Protein AF-A0A378AU36-F1 (afdb_monomer_lite)

Secondary structure (DSSP, 8-state):
-PPPS--EE-TT--HHHHHHHHHHHHHTT---EE--

Organism: Klebsiella pneumoniae (NCBI:txid573)

Foldseek 3Di:
DDDDPDAAECPPPDDVRSVVVVVVCVVVPGDDYHYD

InterPro domains:
  IPR036812 NAD(P)-dependent oxidoreductase domain superfamily [G3DSA:3.20.20.100] (1-36)
  IPR036812 NAD(P)-dependent oxidoreductase domain superfamily [SSF51430] (2-36)

Radius of gyration: 10.09 Å; chains: 1; bounding box: 26×19×20 Å

pLDDT: mean 96.62, std 4.46, range [72.62, 98.75]

Structure (mmCIF, N/CA/C/O backbone):
data_AF-A0A378AU36-F1
#
_entry.id   AF-A0A378AU36-F1
#
loop_
_atom_site.group_PDB
_atom_site.id
_atom_site.type_symbol
_atom_site.label_atom_id
_atom_site.label_alt_id
_atom_site.label_comp_id
_atom_site.label_asym_id
_atom_site.label_entity_id
_atom_site.label_seq_id
_atom_site.pdbx_PDB_ins_code
_atom_site.Cartn_x
_atom_site.Cartn_y
_atom_site.Cartn_z
_atom_site.occupancy
_atom_site.B_iso_or_equiv
_atom_site.auth_seq_id
_atom_site.auth_comp_id
_atom_site.auth_asym_id
_atom_site.auth_atom_id
_atom_site.pdbx_PDB_model_num
ATOM 1 N N . MET A 1 1 ? 16.013 -12.686 -6.633 1.00 72.62 1 MET A N 1
ATOM 2 C CA . MET A 1 1 ? 14.677 -12.186 -6.244 1.00 72.62 1 MET A CA 1
ATOM 3 C C . MET A 1 1 ? 14.733 -10.668 -6.309 1.00 72.62 1 MET A C 1
ATOM 5 O O . MET A 1 1 ? 15.601 -10.107 -5.655 1.00 72.62 1 MET A O 1
ATOM 9 N N . ALA A 1 2 ? 13.939 -10.028 -7.170 1.00 90.44 2 ALA A N 1
ATOM 10 C CA . ALA A 1 2 ? 13.967 -8.576 -7.368 1.00 90.44 2 ALA A CA 1
ATOM 11 C C . ALA A 1 2 ? 12.786 -7.924 -6.638 1.00 90.44 2 ALA A C 1
ATOM 13 O O . ALA A 1 2 ? 11.673 -8.444 -6.692 1.00 90.44 2 A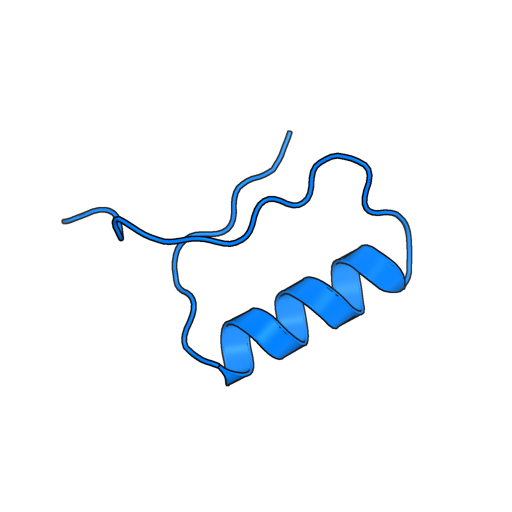LA A O 1
ATOM 14 N N . ILE A 1 3 ? 13.038 -6.807 -5.956 1.00 92.69 3 ILE A N 1
ATOM 15 C CA . ILE A 1 3 ? 11.992 -6.008 -5.311 1.00 92.69 3 ILE A CA 1
ATOM 16 C C . ILE A 1 3 ? 11.363 -5.097 -6.378 1.00 92.69 3 ILE A C 1
ATOM 18 O O . ILE A 1 3 ? 12.112 -4.464 -7.129 1.00 92.69 3 ILE A O 1
ATOM 22 N N . PRO A 1 4 ? 10.022 -5.013 -6.477 1.00 96.88 4 PRO A N 1
ATOM 23 C CA . PRO A 1 4 ? 9.368 -4.070 -7.377 1.00 96.88 4 PRO A CA 1
ATOM 24 C C . PRO A 1 4 ? 9.777 -2.623 -7.079 1.00 96.88 4 PRO A C 1
ATOM 26 O O . PRO A 1 4 ? 9.760 -2.195 -5.929 1.00 96.88 4 PRO A O 1
ATOM 29 N N . ALA A 1 5 ? 10.092 -1.851 -8.121 1.00 96.00 5 ALA A N 1
ATOM 30 C CA . ALA A 1 5 ?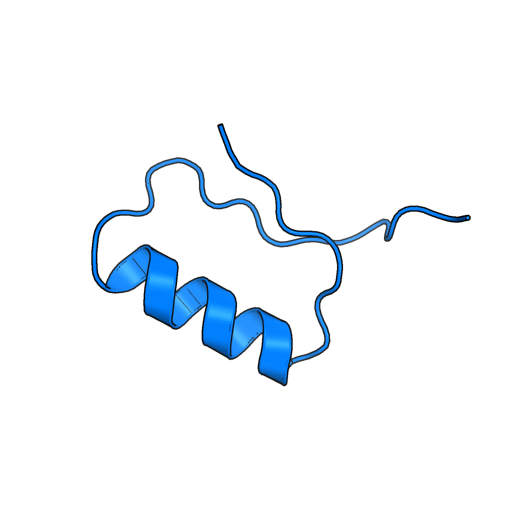 10.442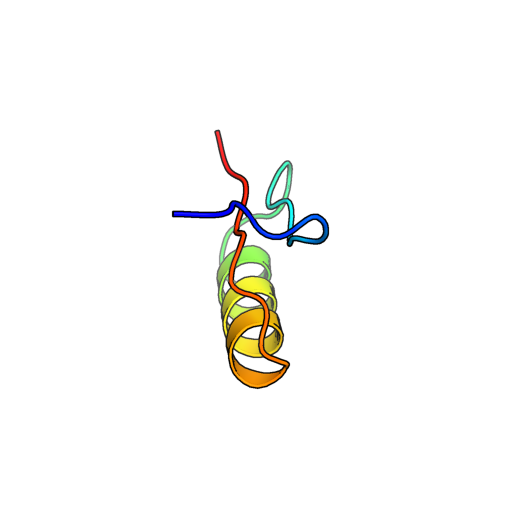 -0.433 -7.986 1.00 96.00 5 ALA A CA 1
ATOM 31 C C . ALA A 1 5 ? 9.247 0.456 -7.586 1.00 96.00 5 ALA A C 1
ATOM 33 O O . ALA A 1 5 ? 9.434 1.608 -7.205 1.00 96.00 5 ALA A O 1
ATOM 34 N N . PHE A 1 6 ? 8.023 -0.071 -7.690 1.00 96.00 6 PHE A N 1
ATOM 35 C CA . PHE A 1 6 ? 6.786 0.625 -7.364 1.00 96.00 6 PHE A CA 1
ATOM 36 C C . PHE A 1 6 ? 5.932 -0.212 -6.408 1.00 96.00 6 PHE A C 1
ATOM 38 O O . PHE A 1 6 ? 5.825 -1.432 -6.571 1.00 96.00 6 PHE A O 1
ATOM 45 N N . GLY A 1 7 ? 5.329 0.443 -5.414 1.00 97.12 7 GLY A N 1
ATOM 46 C CA . GLY A 1 7 ? 4.604 -0.207 -4.326 1.00 97.12 7 GLY A CA 1
ATOM 47 C C . GLY A 1 7 ? 3.591 0.711 -3.646 1.00 97.12 7 GLY A C 1
ATOM 48 O O . GLY A 1 7 ? 3.548 1.912 -3.912 1.00 97.12 7 GLY A O 1
ATOM 49 N N . LEU A 1 8 ? 2.767 0.129 -2.776 1.00 98.38 8 LEU A N 1
ATOM 50 C CA . LEU A 1 8 ? 1.774 0.846 -1.975 1.00 98.38 8 LEU A CA 1
ATOM 51 C C . LEU A 1 8 ? 2.299 1.053 -0.551 1.00 98.38 8 LEU A C 1
ATOM 53 O O . LEU A 1 8 ? 2.521 0.075 0.155 1.00 98.38 8 LEU A O 1
ATOM 57 N N . GLY A 1 9 ? 2.420 2.306 -0.111 1.00 98.25 9 GLY A N 1
ATOM 58 C CA . GLY A 1 9 ? 2.687 2.640 1.291 1.00 98.25 9 GLY A CA 1
ATOM 59 C C . GLY A 1 9 ? 1.399 2.782 2.100 1.00 98.25 9 GLY A C 1
ATOM 60 O O . GLY A 1 9 ? 0.465 3.455 1.661 1.00 98.25 9 GLY A O 1
ATOM 61 N N . THR A 1 10 ? 1.347 2.181 3.291 1.00 98.31 10 THR A N 1
ATOM 62 C CA . THR A 1 10 ? 0.153 2.213 4.158 1.00 98.31 10 THR A CA 1
ATOM 63 C C . THR A 1 10 ? 0.258 3.192 5.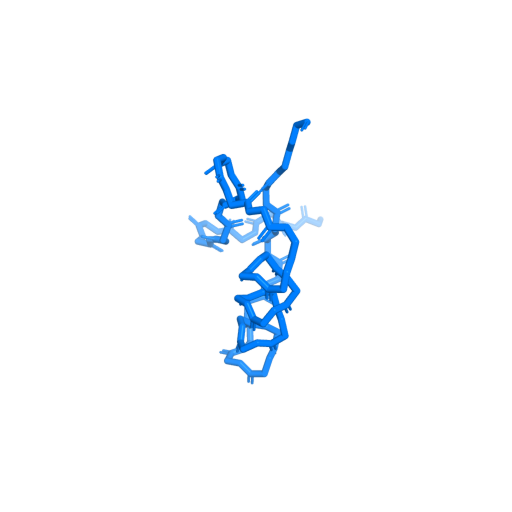328 1.00 98.31 10 THR A C 1
ATOM 65 O O . THR A 1 10 ? -0.625 3.222 6.186 1.00 98.31 10 THR A O 1
ATOM 68 N N . PHE A 1 11 ? 1.327 3.989 5.408 1.00 97.81 11 PHE A N 1
ATOM 69 C CA . PHE A 1 11 ? 1.519 4.931 6.510 1.00 97.81 11 PHE A CA 1
ATOM 70 C C . PHE A 1 11 ? 0.325 5.892 6.640 1.00 97.81 11 PHE A C 1
ATOM 72 O O . PHE A 1 11 ? -0.120 6.490 5.664 1.00 97.81 11 PHE A O 1
ATOM 79 N N . ARG A 1 12 ? -0.178 6.048 7.874 1.00 96.69 12 ARG A N 1
ATOM 80 C CA . ARG A 1 12 ? -1.369 6.838 8.263 1.00 96.69 12 ARG A CA 1
ATOM 81 C C . ARG A 1 12 ? -2.727 6.295 7.813 1.00 96.69 12 ARG A C 1
ATOM 83 O O . ARG A 1 12 ? -3.726 6.803 8.316 1.00 96.69 12 ARG A O 1
ATOM 90 N N . LEU A 1 13 ? -2.798 5.278 6.953 1.00 98.06 13 LEU A N 1
ATOM 91 C CA . LEU A 1 13 ? -4.072 4.618 6.660 1.00 98.06 13 LEU A CA 1
ATOM 92 C C . LEU A 1 13 ? -4.544 3.839 7.895 1.00 98.06 13 LEU A C 1
ATOM 94 O O . LEU A 1 13 ? -3.728 3.284 8.636 1.00 98.06 13 LEU A O 1
ATOM 98 N N . LYS A 1 14 ? -5.855 3.830 8.137 1.00 97.38 14 LYS A N 1
ATOM 99 C CA . LYS A 1 14 ? -6.474 3.211 9.317 1.00 97.38 14 LYS A CA 1
ATOM 100 C C . LYS A 1 14 ? -7.718 2.427 8.930 1.00 97.38 14 LYS A C 1
ATOM 102 O O . LYS A 1 14 ? -8.349 2.740 7.921 1.00 97.38 14 LYS A O 1
ATOM 107 N N . ASP A 1 15 ? -8.024 1.424 9.746 1.00 97.12 15 ASP A N 1
ATOM 108 C CA . ASP A 1 15 ? -9.263 0.645 9.709 1.00 97.12 15 ASP A CA 1
ATOM 109 C C . ASP A 1 15 ? -9.640 0.205 8.280 1.00 97.12 15 ASP A C 1
ATOM 111 O O . ASP A 1 15 ? -8.801 -0.307 7.533 1.00 97.12 15 ASP A O 1
ATOM 115 N N . ASP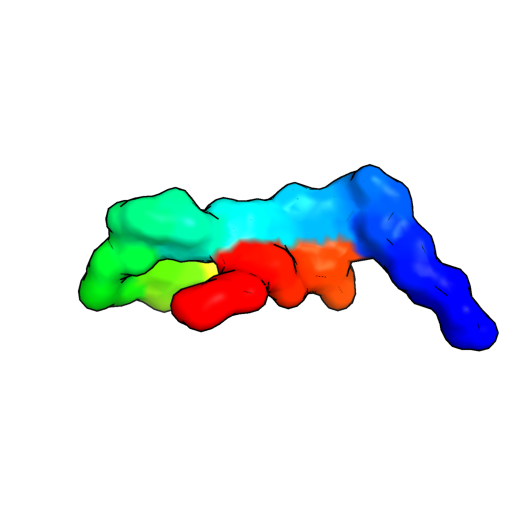 A 1 16 ? -10.880 0.429 7.855 1.00 98.25 16 ASP A N 1
ATOM 116 C CA . ASP A 1 16 ? -11.365 -0.006 6.542 1.00 98.25 16 ASP A CA 1
ATOM 117 C C . ASP A 1 16 ? -10.602 0.617 5.365 1.00 98.25 16 ASP A C 1
ATOM 119 O O . ASP A 1 16 ? -10.501 0.009 4.295 1.00 98.25 16 ASP A O 1
ATOM 123 N N . VAL A 1 17 ? -10.002 1.798 5.556 1.00 98.25 17 VAL A N 1
ATOM 124 C CA . VAL A 1 17 ? -9.268 2.495 4.493 1.00 98.25 17 VAL A CA 1
ATOM 125 C C . VAL A 1 17 ? -8.009 1.725 4.105 1.00 98.25 17 VAL A C 1
ATOM 127 O O . VAL A 1 17 ? -7.729 1.587 2.910 1.00 98.25 17 VAL A O 1
ATOM 130 N N . VAL A 1 18 ? -7.254 1.185 5.074 1.00 98.00 18 VAL A N 1
ATOM 131 C CA . VAL A 1 18 ? -6.052 0.397 4.744 1.00 98.00 18 VAL A CA 1
ATOM 132 C C . VAL A 1 18 ? -6.433 -0.926 4.082 1.00 98.00 18 VAL A C 1
ATOM 134 O O . VAL A 1 18 ? -5.801 -1.329 3.106 1.00 98.00 18 VAL A O 1
ATOM 137 N N . ILE A 1 19 ? -7.519 -1.555 4.537 1.00 98.38 19 ILE A N 1
ATOM 138 C CA . ILE A 1 19 ? -7.999 -2.827 3.990 1.00 98.38 19 ILE A CA 1
ATOM 139 C C . ILE A 1 19 ? -8.430 -2.654 2.531 1.00 98.38 19 ILE A C 1
ATOM 141 O O . ILE A 1 19 ? -7.988 -3.413 1.664 1.00 98.38 19 ILE A O 1
ATOM 145 N N . ALA A 1 20 ? -9.271 -1.657 2.247 1.00 98.62 20 ALA A N 1
ATOM 146 C CA . ALA A 1 20 ? -9.744 -1.388 0.894 1.00 98.62 20 ALA A CA 1
ATOM 147 C C . ALA A 1 20 ? -8.584 -1.015 -0.041 1.00 98.62 20 ALA A C 1
ATOM 149 O O . ALA A 1 20 ? -8.486 -1.554 -1.141 1.00 98.62 20 ALA A O 1
ATOM 150 N N . SER A 1 21 ? -7.658 -0.167 0.421 1.00 98.38 21 SER A N 1
ATOM 151 C CA . SER A 1 21 ? -6.505 0.263 -0.382 1.00 98.38 21 SER A CA 1
ATOM 152 C C . SER A 1 21 ? -5.597 -0.907 -0.773 1.00 98.38 21 SER A C 1
ATOM 154 O O . SER A 1 21 ? -5.203 -1.014 -1.935 1.00 98.38 21 SER A O 1
ATOM 156 N N . VAL A 1 22 ? -5.297 -1.817 0.164 1.00 98.38 22 VAL A N 1
ATOM 157 C CA . VAL A 1 22 ? -4.465 -2.998 -0.123 1.00 98.38 22 VAL A CA 1
ATOM 158 C C . VAL A 1 22 ? -5.175 -3.955 -1.082 1.00 98.38 22 VAL A C 1
ATOM 160 O O . VAL A 1 22 ? -4.543 -4.428 -2.024 1.00 98.38 22 VAL A O 1
ATOM 163 N N . LYS A 1 23 ? -6.479 -4.213 -0.902 1.00 98.69 23 LYS A N 1
ATOM 164 C CA . LYS A 1 23 ? -7.249 -5.077 -1.817 1.00 98.69 23 LYS A CA 1
ATOM 165 C C . LYS A 1 23 ? -7.216 -4.550 -3.250 1.00 98.69 23 LYS A C 1
ATOM 167 O O . LYS A 1 23 ? -6.806 -5.280 -4.150 1.00 98.69 23 LYS A O 1
ATOM 172 N N . THR A 1 24 ? -7.530 -3.270 -3.436 1.00 98.75 24 THR A N 1
ATOM 173 C CA . THR A 1 24 ? -7.481 -2.624 -4.752 1.00 98.75 24 THR A CA 1
ATOM 174 C C . THR A 1 24 ? -6.079 -2.692 -5.358 1.00 98.75 24 THR A C 1
ATOM 176 O O . THR A 1 24 ? -5.925 -3.009 -6.533 1.00 98.75 24 THR A O 1
ATOM 179 N N . ALA A 1 25 ? -5.025 -2.447 -4.574 1.00 98.44 25 ALA A N 1
ATOM 180 C CA . ALA A 1 25 ? -3.658 -2.531 -5.083 1.00 98.44 25 ALA A CA 1
ATOM 181 C C . ALA A 1 25 ? -3.287 -3.956 -5.525 1.00 98.44 25 ALA A C 1
ATOM 183 O O . ALA A 1 25 ? -2.655 -4.133 -6.568 1.00 98.44 25 ALA A O 1
ATOM 184 N N . LEU A 1 26 ? -3.708 -4.983 -4.782 1.00 98.38 26 LEU A N 1
ATOM 185 C CA . LEU A 1 26 ? -3.477 -6.376 -5.168 1.00 98.38 26 LEU A CA 1
ATOM 186 C C . LEU A 1 26 ? -4.201 -6.739 -6.472 1.00 98.38 26 LEU A C 1
ATOM 188 O O . LEU A 1 26 ? -3.577 -7.371 -7.333 1.00 98.38 26 LEU A O 1
ATOM 192 N N . GLU A 1 27 ? -5.456 -6.301 -6.632 1.00 98.62 27 GLU A N 1
ATOM 193 C CA . GLU A 1 27 ? -6.254 -6.450 -7.861 1.00 98.62 27 GLU A CA 1
ATOM 194 C C . GLU A 1 27 ? -5.599 -5.746 -9.058 1.00 98.62 27 GLU A C 1
ATOM 196 O O . GLU A 1 27 ? -5.532 -6.309 -10.149 1.00 98.62 27 GLU A O 1
ATOM 201 N N . LEU A 1 28 ? -5.024 -4.561 -8.837 1.00 98.00 28 LEU A N 1
ATOM 202 C CA . LEU A 1 28 ? -4.266 -3.807 -9.842 1.00 98.00 28 LEU A CA 1
ATOM 203 C C . LEU A 1 28 ? -2.862 -4.373 -10.121 1.00 98.00 28 LEU A C 1
ATOM 205 O O . LEU A 1 28 ? -2.159 -3.868 -10.994 1.00 98.00 28 LEU A O 1
ATOM 209 N N . GLY A 1 29 ? -2.432 -5.411 -9.399 1.00 97.88 29 GLY A N 1
ATOM 210 C CA . GLY A 1 29 ? -1.165 -6.096 -9.658 1.00 97.88 29 GLY A CA 1
ATOM 211 C C . GLY A 1 29 ? 0.034 -5.605 -8.843 1.00 97.88 29 GLY A C 1
ATOM 212 O O . GLY A 1 29 ? 1.154 -6.035 -9.115 1.00 97.88 29 GLY A O 1
ATOM 213 N N . TYR A 1 30 ? -0.155 -4.767 -7.821 1.00 98.12 30 TYR A N 1
ATOM 214 C CA . TYR A 1 30 ? 0.939 -4.362 -6.933 1.00 98.12 30 TYR A CA 1
ATOM 215 C C . TYR A 1 30 ? 1.482 -5.574 -6.171 1.00 98.12 30 TYR A C 1
ATOM 217 O O . TYR A 1 30 ? 0.730 -6.449 -5.732 1.00 98.12 30 TYR A O 1
ATOM 225 N N . ARG A 1 31 ? 2.809 -5.632 -6.020 1.00 97.00 31 ARG A N 1
ATOM 226 C CA . ARG A 1 31 ? 3.511 -6.727 -5.321 1.00 97.00 31 ARG A CA 1
ATOM 227 C C . ARG A 1 31 ? 4.471 -6.255 -4.231 1.00 97.00 31 ARG A C 1
ATOM 229 O O . ARG A 1 31 ? 4.975 -7.085 -3.486 1.00 97.00 31 ARG A O 1
ATOM 236 N N . ALA A 1 32 ? 4.684 -4.946 -4.111 1.00 97.88 32 ALA A N 1
ATOM 237 C CA . ALA A 1 32 ? 5.362 -4.330 -2.978 1.00 97.88 32 ALA A CA 1
ATOM 238 C C . ALA A 1 32 ? 4.334 -3.554 -2.147 1.00 97.88 32 ALA A C 1
ATOM 240 O O . ALA A 1 32 ? 3.686 -2.643 -2.665 1.00 97.88 32 ALA A O 1
ATOM 241 N N . ILE A 1 33 ? 4.178 -3.940 -0.880 1.00 98.00 33 ILE A N 1
ATOM 242 C CA . ILE A 1 33 ? 3.327 -3.265 0.104 1.00 98.00 33 ILE A CA 1
ATOM 243 C C . ILE A 1 33 ? 4.230 -2.881 1.277 1.00 98.00 33 ILE A C 1
ATOM 245 O O . ILE A 1 33 ? 4.889 -3.7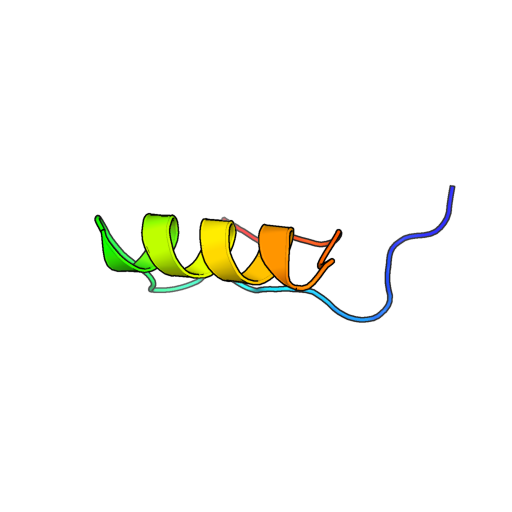49 1.847 1.00 98.00 33 ILE A O 1
ATOM 249 N N . ASP A 1 34 ? 4.283 -1.592 1.592 1.00 98.00 34 ASP A N 1
ATOM 250 C CA . ASP A 1 34 ? 5.150 -1.004 2.613 1.00 98.00 34 ASP A CA 1
ATOM 251 C C . ASP A 1 34 ? 4.330 -0.574 3.839 1.00 98.00 34 ASP A C 1
ATOM 253 O O . ASP A 1 34 ? 3.276 0.059 3.706 1.00 98.00 34 ASP A O 1
ATOM 257 N N . THR A 1 35 ? 4.794 -0.960 5.031 1.00 96.62 35 THR A N 1
ATOM 258 C CA . THR A 1 35 ? 4.089 -0.784 6.310 1.00 96.62 35 THR A CA 1
ATOM 259 C C . THR A 1 35 ? 5.067 -0.623 7.485 1.00 96.62 35 THR A C 1
ATOM 261 O O . THR A 1 35 ? 6.256 -0.901 7.322 1.00 96.62 35 THR A O 1
ATOM 264 N N . ALA A 1 36 ? 4.580 -0.176 8.655 1.00 91.94 36 ALA A N 1
ATOM 265 C CA . ALA A 1 36 ? 5.363 0.047 9.881 1.00 91.94 36 ALA A CA 1
ATOM 266 C C . ALA A 1 36 ? 4.542 -0.194 11.156 1.00 91.94 36 ALA A C 1
ATOM 268 O O . ALA A 1 36 ? 3.355 0.215 11.173 1.00 91.94 36 ALA A O 1
#

Sequence (36 aa):
MAIPAFGLGTFRLKDDVVIASVKTALELGYRAIDTA